Protein AF-A0A9D6YJH1-F1 (afdb_monomer)

Solvent-accessible surface area (backbone atoms only — not comparable to full-atom values): 7114 Å² total; per-residue (Å²): 76,65,38,92,87,78,60,44,81,37,63,75,82,48,61,47,37,90,82,75,65,48,75,60,61,48,61,38,94,88,77,59,49,81,35,61,84,82,48,61,46,38,91,89,76,65,49,61,64,72,75,54,81,72,75,80,43,63,100,57,69,84,42,71,74,70,74,42,57,69,75,56,50,50,49,53,62,71,44,46,76,74,64,61,72,81,90,73,92,77,88,84,84,88,76,88,61,90,71,66,68,68,80,78,113

Radius of gyration: 30.71 Å; Cα contacts (8 Å, |Δi|>4): 82; chains: 1; bounding box: 72×43×68 Å

Foldseek 3Di:
DADPPPRDDDDLQDQADPVPRHGPFDADPVPRDTDGSPDQADPPPRHGPDPPVVVPDDPQVPDPVSVAPPVRVVVCVVCVVVPPDDDDDDDDDDDDDVCPCVVVD

Structure (mmCIF, N/CA/C/O backbone):
data_AF-A0A9D6YJH1-F1
#
_entry.id   AF-A0A9D6YJH1-F1
#
loop_
_atom_site.group_PDB
_atom_site.id
_atom_site.type_symbol
_atom_site.label_atom_id
_atom_site.label_alt_id
_atom_site.label_comp_id
_atom_site.label_asym_id
_atom_site.label_entity_id
_atom_site.label_seq_id
_atom_site.pdbx_PDB_ins_code
_atom_site.Cartn_x
_atom_site.Cartn_y
_atom_site.Cartn_z
_atom_site.occupancy
_atom_site.B_iso_or_equiv
_atom_site.auth_seq_id
_atom_site.auth_comp_id
_atom_site.auth_asym_id
_atom_site.auth_atom_id
_atom_site.pdbx_PDB_model_num
ATOM 1 N N . MET A 1 1 ? 17.165 5.280 -21.887 1.00 83.88 1 MET A N 1
ATOM 2 C CA . MET A 1 1 ? 17.039 4.778 -20.505 1.00 83.88 1 MET A CA 1
ATOM 3 C C . MET A 1 1 ? 18.369 4.196 -20.058 1.00 83.88 1 MET A C 1
ATOM 5 O O . MET A 1 1 ? 19.002 3.485 -20.834 1.00 83.88 1 MET A O 1
ATOM 9 N N . LYS A 1 2 ? 18.787 4.464 -18.817 1.00 89.44 2 LYS A N 1
ATOM 10 C CA . LYS A 1 2 ? 20.045 3.934 -18.273 1.00 89.44 2 LYS A CA 1
ATOM 11 C C . LYS A 1 2 ? 19.874 2.500 -17.787 1.00 89.44 2 LYS A C 1
ATOM 13 O O . LYS A 1 2 ? 18.933 2.201 -17.056 1.00 89.44 2 LYS A O 1
ATOM 18 N N . CYS A 1 3 ? 20.795 1.621 -18.173 1.00 88.62 3 CYS A N 1
ATOM 19 C CA . CYS A 1 3 ? 20.837 0.259 -17.655 1.00 88.62 3 CYS A CA 1
ATOM 20 C C . CYS A 1 3 ? 21.142 0.281 -16.143 1.00 88.62 3 CYS A C 1
ATOM 22 O O . CYS A 1 3 ? 22.168 0.837 -15.756 1.00 88.62 3 CYS A O 1
ATOM 24 N N . PRO A 1 4 ? 20.340 -0.361 -15.277 1.00 86.69 4 PRO A N 1
ATOM 25 C CA . PRO A 1 4 ? 20.608 -0.376 -13.836 1.00 86.69 4 PRO A CA 1
ATOM 26 C C . PRO A 1 4 ? 21.863 -1.184 -13.464 1.00 86.69 4 PRO A C 1
ATOM 28 O O . PRO A 1 4 ? 22.408 -0.994 -12.383 1.00 86.69 4 PRO A O 1
ATOM 31 N N . ARG A 1 5 ? 22.338 -2.072 -14.353 1.00 91.88 5 ARG A N 1
ATOM 32 C CA . ARG A 1 5 ? 23.514 -2.925 -14.117 1.00 91.88 5 ARG A CA 1
ATOM 33 C C . ARG A 1 5 ? 24.834 -2.259 -14.509 1.00 91.88 5 ARG A C 1
ATOM 35 O O . ARG A 1 5 ? 25.784 -2.322 -13.741 1.00 91.88 5 ARG A O 1
ATOM 42 N N . CYS A 1 6 ? 24.913 -1.662 -15.701 1.00 95.19 6 CYS A N 1
ATOM 43 C CA . CYS A 1 6 ? 26.161 -1.092 -16.237 1.00 95.19 6 CYS A CA 1
ATOM 44 C C . CYS A 1 6 ? 26.082 0.403 -16.586 1.00 95.19 6 CYS A C 1
ATOM 46 O O . CYS A 1 6 ? 27.044 0.956 -17.106 1.00 95.19 6 CYS A O 1
ATOM 48 N N . GLN A 1 7 ? 24.942 1.053 -16.337 1.00 94.31 7 GLN A N 1
ATOM 49 C CA . GLN A 1 7 ? 24.686 2.479 -16.590 1.00 94.31 7 GLN A CA 1
ATOM 50 C C . GLN A 1 7 ? 24.755 2.940 -18.056 1.00 94.31 7 GLN A C 1
ATOM 52 O O . GLN A 1 7 ? 24.602 4.129 -18.322 1.00 94.31 7 GLN A O 1
ATOM 57 N N . HIS A 1 8 ? 24.898 2.021 -19.015 1.00 95.06 8 HIS A N 1
ATOM 58 C CA . HIS A 1 8 ? 24.854 2.341 -20.442 1.00 95.06 8 HIS A CA 1
ATOM 59 C C . HIS A 1 8 ? 23.504 2.964 -20.844 1.00 95.06 8 HIS A C 1
ATOM 61 O O . HIS A 1 8 ? 22.442 2.503 -20.404 1.00 95.06 8 HIS A O 1
ATOM 67 N N . GLU A 1 9 ? 23.540 3.992 -21.691 1.00 94.81 9 GLU A N 1
ATOM 68 C CA . GLU A 1 9 ? 22.347 4.657 -22.218 1.00 94.81 9 GLU A CA 1
ATOM 69 C C . GLU A 1 9 ? 21.767 3.833 -23.374 1.00 94.81 9 GLU A C 1
ATOM 71 O O . GLU A 1 9 ? 22.421 3.627 -24.387 1.00 94.81 9 GLU A O 1
ATOM 76 N N . ASN A 1 10 ? 20.540 3.340 -23.218 1.00 90.06 10 ASN A N 1
ATOM 77 C CA . ASN A 1 10 ? 19.859 2.505 -24.209 1.00 90.06 1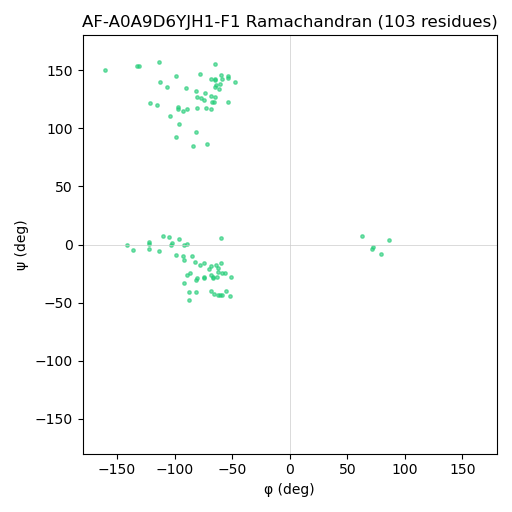0 ASN A CA 1
ATOM 78 C C . ASN A 1 10 ? 18.640 3.224 -24.792 1.00 90.06 10 ASN A C 1
ATOM 80 O O . ASN A 1 10 ? 18.029 4.078 -24.140 1.00 90.06 10 ASN A O 1
ATOM 84 N N . ARG A 1 11 ? 18.202 2.821 -25.989 1.00 89.56 11 ARG A N 1
ATOM 85 C CA . ARG A 1 11 ? 16.922 3.288 -26.545 1.00 89.56 11 ARG A CA 1
ATOM 86 C C . ARG A 1 11 ? 15.765 2.919 -25.598 1.00 89.56 11 ARG A C 1
ATOM 88 O O . ARG A 1 11 ? 15.778 1.819 -25.052 1.00 89.56 11 ARG A O 1
ATOM 95 N N . PRO A 1 12 ? 14.738 3.771 -25.418 1.00 80.19 12 PRO A N 1
ATOM 96 C CA . PRO A 1 12 ? 13.620 3.483 -24.508 1.00 80.19 12 PRO A CA 1
ATOM 97 C C . PRO A 1 12 ? 12.865 2.171 -24.785 1.00 80.19 12 PRO A C 1
ATOM 99 O O . PRO A 1 12 ? 12.263 1.614 -23.877 1.00 80.19 12 PRO A O 1
ATOM 102 N N . ALA A 1 13 ? 12.902 1.671 -26.024 1.00 76.94 13 ALA A N 1
ATOM 103 C CA . ALA A 1 13 ? 12.261 0.418 -26.427 1.00 76.94 13 ALA A CA 1
ATOM 104 C C . ALA A 1 13 ? 13.206 -0.808 -26.416 1.00 76.94 13 ALA A C 1
ATOM 106 O O . ALA A 1 13 ? 12.806 -1.887 -26.855 1.00 76.94 13 ALA A O 1
ATOM 107 N N . ALA A 1 14 ? 14.461 -0.663 -25.970 1.00 84.75 14 ALA A N 1
ATOM 108 C CA . ALA A 1 14 ? 15.428 -1.759 -25.948 1.00 84.75 14 ALA A CA 1
ATOM 109 C C . ALA A 1 14 ? 15.031 -2.832 -24.916 1.00 84.75 14 ALA A C 1
ATOM 111 O O . ALA A 1 14 ? 14.802 -2.525 -23.748 1.00 84.75 14 ALA A O 1
ATOM 112 N N . LYS A 1 15 ? 14.974 -4.103 -25.339 1.00 83.56 15 LY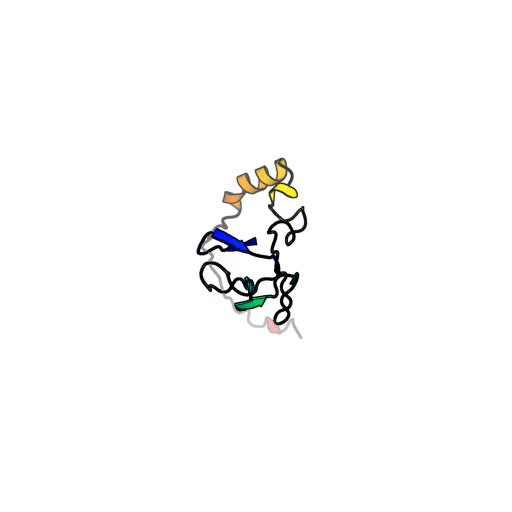S A N 1
ATOM 113 C CA . LYS A 1 15 ? 14.668 -5.248 -24.454 1.00 83.56 15 LYS A CA 1
ATOM 114 C C . LYS A 1 15 ? 15.878 -5.718 -23.644 1.00 83.56 15 LYS A C 1
ATOM 116 O O . LYS A 1 15 ? 15.720 -6.221 -22.536 1.00 83.56 15 LYS A O 1
ATOM 121 N N . PHE A 1 16 ? 17.076 -5.528 -24.190 1.00 89.25 16 PHE A N 1
ATOM 122 C CA . PHE A 1 16 ? 18.354 -5.890 -23.585 1.00 89.25 16 PHE A CA 1
ATOM 123 C C . PHE A 1 16 ? 19.312 -4.707 -23.667 1.00 89.25 16 PHE A C 1
ATOM 125 O O . PHE A 1 16 ? 19.193 -3.865 -24.555 1.00 89.25 16 PHE A O 1
ATOM 132 N N . CYS A 1 17 ? 20.263 -4.648 -22.743 1.00 92.00 17 CYS A N 1
ATOM 133 C CA . CYS A 1 17 ? 21.284 -3.616 -22.726 1.00 92.00 17 CYS A CA 1
ATOM 134 C C . CYS A 1 17 ? 22.334 -3.853 -23.819 1.00 92.00 17 CYS A C 1
ATOM 136 O O . CYS A 1 17 ? 23.025 -4.869 -23.782 1.00 92.00 17 CYS A O 1
ATOM 138 N N . GLU A 1 18 ? 22.555 -2.871 -24.693 1.00 94.69 18 GLU A N 1
ATOM 139 C CA . GLU A 1 18 ? 23.556 -2.930 -25.773 1.00 94.69 18 GLU A CA 1
ATOM 140 C C . GLU A 1 18 ? 25.000 -3.035 -25.237 1.00 94.69 18 GLU A C 1
ATOM 142 O O . GLU A 1 18 ? 25.851 -3.650 -25.868 1.00 94.69 18 GLU A O 1
ATOM 147 N N . GLY A 1 19 ? 25.271 -2.513 -24.033 1.00 96.25 19 GLY A N 1
ATOM 148 C CA . GLY A 1 19 ? 26.596 -2.592 -23.402 1.00 96.25 19 GLY A CA 1
ATOM 149 C C . GLY A 1 19 ? 26.904 -3.850 -22.570 1.00 96.25 19 GLY A C 1
ATOM 150 O O . GLY A 1 19 ? 28.073 -4.151 -22.363 1.00 96.25 19 GLY A O 1
ATOM 151 N N . CYS A 1 20 ? 25.908 -4.572 -22.034 1.00 95.88 20 CYS A N 1
ATOM 152 C CA . CYS A 1 20 ? 26.168 -5.709 -21.123 1.00 95.88 20 CYS A CA 1
ATOM 153 C C . CYS A 1 20 ? 25.241 -6.924 -21.292 1.00 95.88 20 CYS A C 1
ATOM 155 O O . CYS A 1 20 ? 25.358 -7.885 -20.534 1.00 95.88 20 CYS A O 1
ATOM 157 N N . GLY A 1 21 ? 24.282 -6.877 -22.221 1.00 91.56 21 GLY A N 1
ATOM 158 C CA . GLY A 1 21 ? 23.344 -7.968 -22.500 1.00 91.56 21 GLY A CA 1
ATOM 159 C C . GLY A 1 21 ? 22.266 -8.215 -21.437 1.00 91.56 21 GLY A C 1
ATOM 160 O O . GLY A 1 21 ? 21.417 -9.077 -21.636 1.00 91.56 21 GLY A O 1
ATOM 161 N N . ALA A 1 22 ? 22.253 -7.482 -20.316 1.00 89.75 22 ALA A N 1
ATOM 162 C CA . ALA A 1 22 ? 21.233 -7.662 -19.280 1.00 89.75 22 ALA A CA 1
ATOM 163 C C . ALA A 1 22 ? 19.827 -7.282 -19.791 1.00 89.75 22 ALA A C 1
ATOM 165 O O . ALA A 1 22 ? 19.708 -6.285 -20.512 1.00 89.75 22 ALA A O 1
ATOM 166 N N . PRO A 1 23 ? 18.765 -8.016 -19.407 1.00 86.25 23 PRO A N 1
ATOM 167 C CA . PRO A 1 23 ? 17.397 -7.645 -19.750 1.00 86.25 23 PRO A CA 1
ATOM 168 C C . PRO A 1 23 ? 17.032 -6.306 -19.099 1.00 86.25 23 PRO A C 1
ATOM 170 O O . PRO A 1 23 ? 17.358 -6.046 -17.941 1.00 86.25 23 PRO A O 1
ATOM 173 N N . LEU A 1 24 ? 16.366 -5.446 -19.868 1.00 82.19 24 LEU A N 1
ATOM 174 C CA . LEU A 1 24 ? 15.868 -4.138 -19.428 1.00 82.19 24 LEU A CA 1
ATOM 175 C C . LEU A 1 24 ? 14.355 -4.152 -19.158 1.00 82.19 24 LEU A C 1
ATOM 177 O O . LEU A 1 24 ? 13.793 -3.126 -18.771 1.00 82.19 24 LEU A O 1
ATOM 181 N N . ALA A 1 25 ? 13.696 -5.300 -19.359 1.00 77.12 25 ALA A N 1
ATOM 182 C CA . ALA A 1 25 ? 12.291 -5.491 -19.027 1.00 77.12 25 ALA A CA 1
ATOM 183 C C . ALA A 1 25 ? 12.065 -5.293 -17.519 1.00 77.12 25 ALA A C 1
ATOM 185 O O . ALA A 1 25 ? 12.817 -5.796 -16.683 1.00 77.12 25 ALA A O 1
ATOM 186 N N . ARG A 1 26 ? 11.020 -4.539 -17.165 1.00 80.75 26 ARG A N 1
ATOM 187 C CA . ARG A 1 26 ? 10.588 -4.383 -15.770 1.00 80.75 26 ARG A CA 1
ATOM 188 C C . ARG A 1 26 ? 9.807 -5.635 -15.371 1.00 80.75 26 ARG A C 1
ATOM 190 O O . ARG A 1 26 ? 9.079 -6.176 -16.192 1.00 80.75 26 ARG A O 1
ATOM 197 N N . ALA A 1 27 ? 9.896 -6.057 -14.116 1.00 85.75 27 ALA A N 1
ATOM 198 C CA . ALA A 1 27 ? 9.013 -7.087 -13.572 1.00 85.75 27 ALA A CA 1
ATOM 199 C C . ALA A 1 27 ? 7.867 -6.440 -12.784 1.00 85.75 27 ALA A C 1
ATOM 201 O O . ALA A 1 27 ? 8.045 -5.411 -12.126 1.00 85.75 27 ALA A O 1
ATOM 202 N N . CYS A 1 28 ? 6.680 -7.040 -12.835 1.00 88.00 28 CYS A N 1
ATOM 203 C CA . CYS A 1 28 ? 5.548 -6.619 -12.025 1.00 88.00 28 CYS A CA 1
ATOM 204 C C . CYS A 1 28 ? 5.825 -6.891 -10.541 1.00 88.00 28 CYS A C 1
ATOM 206 O O . CYS A 1 28 ? 5.991 -8.040 -10.144 1.00 88.00 28 CYS A O 1
ATOM 208 N N . ALA A 1 29 ? 5.763 -5.861 -9.692 1.00 86.50 29 ALA A N 1
ATOM 209 C CA . ALA A 1 29 ? 5.949 -6.013 -8.244 1.00 86.50 29 ALA A CA 1
ATOM 210 C C . ALA A 1 29 ? 4.870 -6.879 -7.560 1.00 86.50 29 ALA A C 1
ATOM 212 O O . ALA A 1 29 ? 5.058 -7.324 -6.434 1.00 86.50 29 ALA A O 1
ATOM 213 N N . GLY A 1 30 ? 3.719 -7.091 -8.209 1.00 88.50 30 GLY A N 1
ATOM 214 C CA . GLY A 1 30 ? 2.629 -7.893 -7.654 1.00 88.50 30 GLY A CA 1
ATOM 215 C C . GLY A 1 30 ? 2.660 -9.375 -8.017 1.00 88.50 30 GLY A C 1
ATOM 216 O O . GLY A 1 30 ? 2.211 -10.182 -7.213 1.00 88.50 30 GLY A O 1
ATOM 217 N N . CYS A 1 31 ? 3.134 -9.731 -9.214 1.00 92.38 31 CYS A N 1
ATOM 218 C CA . CYS A 1 31 ? 3.073 -11.113 -9.714 1.00 92.38 31 CYS A CA 1
ATOM 219 C C . CYS A 1 31 ? 4.362 -11.610 -10.389 1.00 92.38 31 CYS A C 1
ATOM 221 O O . CYS A 1 31 ? 4.429 -12.769 -10.778 1.00 92.38 31 CYS A O 1
ATOM 223 N N . GLY A 1 32 ? 5.377 -10.759 -10.556 1.00 87.94 32 GLY A N 1
ATOM 224 C CA . GLY A 1 32 ? 6.653 -11.116 -11.183 1.00 87.94 32 GLY A CA 1
ATOM 225 C C . GLY A 1 32 ? 6.652 -11.156 -12.714 1.00 87.94 32 GLY A C 1
ATOM 226 O O . GLY A 1 32 ? 7.729 -11.245 -13.295 1.00 87.94 32 GLY A O 1
ATOM 227 N N . ALA A 1 33 ? 5.495 -11.042 -13.376 1.00 90.00 33 ALA A N 1
ATOM 228 C CA . ALA A 1 33 ? 5.408 -11.063 -14.838 1.00 90.00 33 ALA A CA 1
ATOM 229 C C . ALA A 1 33 ? 6.213 -9.930 -15.498 1.00 90.00 33 ALA A C 1
ATOM 231 O O . ALA A 1 33 ? 6.283 -8.816 -14.965 1.00 90.00 33 ALA A O 1
ATOM 232 N N . GLU A 1 34 ? 6.785 -10.200 -16.673 1.00 87.19 34 GLU A N 1
ATOM 233 C CA . GLU A 1 34 ? 7.486 -9.188 -17.464 1.00 87.19 34 GLU A CA 1
ATOM 234 C C . GLU A 1 34 ? 6.523 -8.096 -17.944 1.00 87.19 34 GLU A C 1
ATOM 236 O O . GLU A 1 34 ? 5.421 -8.351 -18.428 1.00 87.19 34 GLU A O 1
ATOM 241 N N . LEU A 1 35 ? 6.957 -6.848 -17.817 1.00 85.69 35 LEU A N 1
ATOM 242 C CA . LEU A 1 35 ? 6.238 -5.665 -18.253 1.00 85.69 35 LEU A CA 1
ATOM 243 C C . LEU A 1 35 ? 6.909 -5.108 -19.505 1.00 85.69 35 LEU A C 1
ATOM 245 O O . LEU A 1 35 ? 8.132 -4.953 -19.564 1.00 85.69 35 LEU A O 1
ATOM 249 N N . SER A 1 36 ? 6.097 -4.736 -20.494 1.00 77.69 36 SER A N 1
ATOM 250 C CA . SER A 1 36 ? 6.601 -3.989 -21.645 1.00 77.69 36 SER A CA 1
ATOM 251 C C . SER A 1 36 ? 7.108 -2.607 -21.215 1.00 77.69 36 SER A C 1
ATOM 253 O O . SER A 1 36 ? 6.649 -2.036 -20.224 1.00 77.69 36 SER A O 1
ATOM 255 N N . ALA A 1 37 ? 8.029 -2.030 -21.991 1.00 73.25 37 ALA A N 1
ATOM 256 C CA . ALA A 1 37 ? 8.606 -0.717 -21.691 1.00 73.25 37 ALA A CA 1
ATOM 257 C C . ALA A 1 37 ? 7.557 0.413 -21.598 1.00 73.25 37 ALA A C 1
ATOM 259 O O . ALA A 1 37 ? 7.789 1.409 -20.918 1.00 73.25 37 ALA A O 1
ATOM 260 N N . ALA A 1 38 ? 6.400 0.249 -22.251 1.00 74.62 38 ALA A N 1
ATOM 261 C CA . ALA A 1 38 ? 5.303 1.217 -22.262 1.00 74.62 38 ALA A CA 1
ATOM 262 C C . ALA A 1 38 ? 4.130 0.848 -21.326 1.00 74.62 38 ALA A C 1
ATOM 264 O O . ALA A 1 38 ? 3.126 1.561 -21.294 1.00 74.62 38 ALA A O 1
ATOM 265 N N . ALA A 1 39 ? 4.209 -0.267 -20.589 1.00 83.50 39 ALA A N 1
ATOM 266 C CA . ALA A 1 39 ? 3.101 -0.753 -19.772 1.00 83.50 39 ALA A CA 1
ATOM 267 C C . ALA A 1 39 ? 2.771 0.211 -18.619 1.00 83.50 39 ALA A C 1
ATOM 269 O O . ALA A 1 39 ? 3.607 0.474 -17.756 1.00 83.50 39 ALA A O 1
ATOM 270 N N . ARG A 1 40 ? 1.519 0.687 -18.567 1.00 86.38 40 ARG A N 1
ATOM 271 C CA . ARG A 1 40 ? 0.967 1.408 -17.401 1.00 86.38 40 ARG A CA 1
ATOM 272 C C . ARG A 1 40 ? 0.314 0.462 -16.388 1.00 86.38 40 ARG A C 1
ATOM 274 O O . ARG A 1 40 ? 0.294 0.774 -15.201 1.00 86.38 40 ARG A O 1
ATOM 281 N N . PHE A 1 41 ? -0.155 -0.700 -16.848 1.00 90.06 41 PHE A N 1
ATOM 282 C CA . PHE A 1 41 ? -0.747 -1.781 -16.053 1.00 90.06 41 PHE A CA 1
ATOM 283 C C . PHE A 1 41 ? -0.135 -3.128 -16.454 1.00 90.06 41 PHE A C 1
ATOM 285 O O . PHE A 1 41 ? 0.321 -3.291 -17.586 1.00 90.06 41 PHE A O 1
ATOM 292 N N . CYS A 1 42 ? -0.124 -4.087 -15.532 1.00 91.81 42 CYS A N 1
ATOM 293 C CA . CYS A 1 42 ? 0.284 -5.461 -15.803 1.00 91.81 42 CYS A CA 1
ATOM 294 C C . CYS A 1 42 ? -0.798 -6.195 -16.609 1.00 91.81 42 CYS A C 1
ATOM 296 O O . CYS A 1 42 ? -1.959 -6.190 -16.205 1.00 91.81 42 CYS A O 1
ATOM 298 N N . SER A 1 43 ? -0.413 -6.853 -17.707 1.00 90.88 43 SER A N 1
ATOM 299 C CA . SER A 1 43 ? -1.324 -7.674 -18.520 1.00 90.88 43 SER A CA 1
ATOM 300 C C . SER A 1 43 ? -1.828 -8.915 -17.786 1.00 90.88 43 SER A C 1
ATOM 302 O O . SER A 1 43 ? -2.942 -9.348 -18.046 1.00 90.88 43 SER A O 1
ATOM 304 N N . GLU A 1 44 ? -1.037 -9.450 -16.852 1.00 93.81 44 GLU A N 1
ATOM 305 C CA . GLU A 1 44 ? -1.360 -10.697 -16.149 1.00 93.81 44 GLU A CA 1
ATOM 306 C C . GLU A 1 44 ? -2.225 -10.472 -14.906 1.00 93.81 44 GLU A C 1
ATOM 308 O O . GLU A 1 44 ? -3.142 -11.239 -14.635 1.00 93.81 44 GLU A O 1
ATOM 313 N N . CYS A 1 45 ? -1.946 -9.423 -14.122 1.00 93.50 45 CYS A N 1
ATOM 314 C CA . CYS A 1 45 ? -2.619 -9.206 -12.834 1.00 93.50 45 CYS A CA 1
ATOM 315 C C . CYS A 1 45 ? -3.351 -7.863 -12.704 1.00 93.50 45 CYS A C 1
ATOM 317 O O . CYS A 1 45 ? -3.894 -7.565 -11.641 1.00 93.50 45 CYS A O 1
ATOM 319 N N . GLY A 1 46 ? -3.328 -7.015 -13.737 1.00 89.44 46 GLY A N 1
ATOM 320 C CA . GLY A 1 46 ? -4.046 -5.735 -13.771 1.00 89.44 46 GLY A CA 1
ATOM 321 C C . GLY A 1 46 ? -3.487 -4.628 -12.868 1.00 89.44 46 GLY A C 1
ATOM 322 O O . GLY A 1 46 ? -3.980 -3.503 -12.907 1.00 89.44 46 GLY A O 1
ATOM 323 N N . ARG A 1 47 ? -2.449 -4.892 -12.059 1.00 89.62 47 ARG A N 1
ATOM 324 C CA . ARG A 1 47 ? -1.869 -3.877 -11.162 1.00 89.62 47 ARG A CA 1
ATOM 325 C C . ARG A 1 47 ? -1.147 -2.766 -11.937 1.00 89.62 47 ARG A C 1
ATOM 327 O O . ARG A 1 47 ? -0.468 -3.069 -12.922 1.00 89.62 47 ARG A O 1
ATOM 334 N N . PRO A 1 48 ? -1.229 -1.501 -11.486 1.00 89.19 48 PRO A N 1
ATOM 335 C CA . PRO A 1 48 ? -0.488 -0.401 -12.095 1.00 89.19 48 PRO A CA 1
ATOM 336 C C . PRO A 1 48 ? 1.027 -0.583 -11.917 1.00 89.19 48 PRO A C 1
ATOM 338 O O . PRO A 1 48 ? 1.497 -1.049 -10.880 1.00 89.19 48 PRO A O 1
ATOM 341 N N . VAL A 1 49 ? 1.791 -0.219 -12.947 1.00 84.69 49 VAL A N 1
ATOM 342 C CA . VAL A 1 49 ? 3.260 -0.352 -13.011 1.00 84.69 49 VAL A CA 1
ATOM 343 C C . VAL A 1 49 ? 3.971 0.799 -12.288 1.00 84.69 49 VAL A C 1
ATOM 345 O O . VAL A 1 49 ? 5.052 0.622 -11.726 1.00 84.69 49 VAL A O 1
ATOM 348 N N . GLU A 1 50 ? 3.339 1.971 -12.274 1.00 73.06 50 GLU A N 1
ATOM 349 C CA . GLU A 1 50 ? 3.734 3.138 -11.488 1.00 73.06 50 GLU A CA 1
ATOM 350 C C . GLU A 1 50 ? 2.874 3.165 -10.223 1.00 73.06 50 GLU A C 1
ATOM 352 O O . GLU A 1 50 ? 1.763 3.697 -10.217 1.00 73.06 50 GLU A O 1
ATOM 357 N N . VAL A 1 51 ? 3.370 2.569 -9.141 1.00 56.00 51 VAL A N 1
ATOM 358 C CA . VAL A 1 51 ? 2.784 2.801 -7.821 1.00 56.00 51 VAL 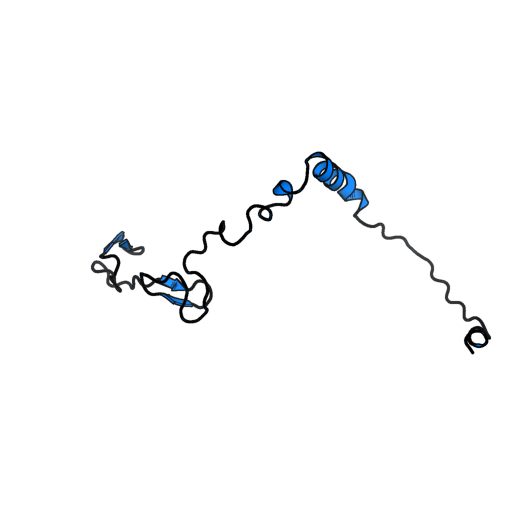A CA 1
ATOM 359 C C . VAL A 1 51 ? 3.423 4.081 -7.297 1.00 56.00 51 VAL A C 1
ATOM 361 O O . VAL A 1 51 ? 4.434 4.035 -6.605 1.00 56.00 51 VAL A O 1
ATOM 364 N N . SER A 1 52 ? 2.885 5.246 -7.668 1.00 53.00 52 SER A N 1
ATOM 365 C CA . SER A 1 52 ? 3.153 6.428 -6.850 1.00 53.00 52 SER A CA 1
ATOM 366 C C . SER A 1 52 ? 2.426 6.186 -5.526 1.00 53.00 52 SER A C 1
ATOM 368 O O . SER A 1 52 ? 1.197 6.067 -5.545 1.00 53.00 52 SER A O 1
ATOM 370 N N . PRO A 1 53 ? 3.120 6.072 -4.379 1.00 52.19 53 PRO A N 1
ATOM 371 C CA . PRO A 1 53 ? 2.466 5.825 -3.092 1.00 52.19 53 PRO A CA 1
ATOM 372 C C . PRO A 1 53 ? 1.458 6.930 -2.724 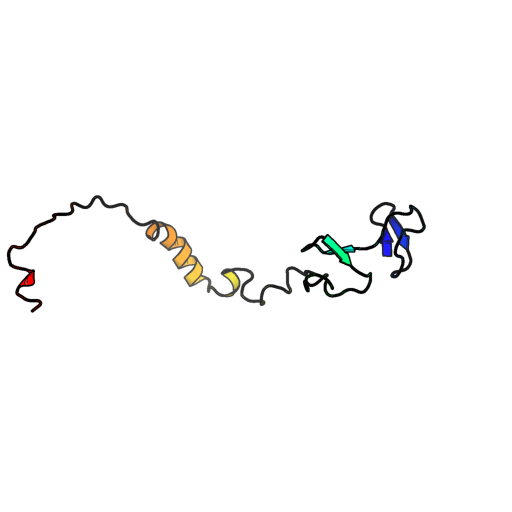1.00 52.19 53 PRO A C 1
ATOM 374 O O . PRO A 1 53 ? 0.581 6.712 -1.896 1.00 52.19 53 PRO A O 1
ATOM 377 N N . ALA A 1 54 ? 1.523 8.084 -3.395 1.00 52.28 54 ALA A N 1
ATOM 378 C CA . ALA A 1 54 ? 0.562 9.175 -3.274 1.00 52.28 54 ALA A CA 1
ATOM 379 C C . ALA A 1 54 ? -0.759 8.959 -4.045 1.00 52.28 54 ALA A C 1
ATOM 381 O O . ALA A 1 54 ? -1.733 9.646 -3.764 1.00 52.28 54 ALA A O 1
ATOM 382 N N . 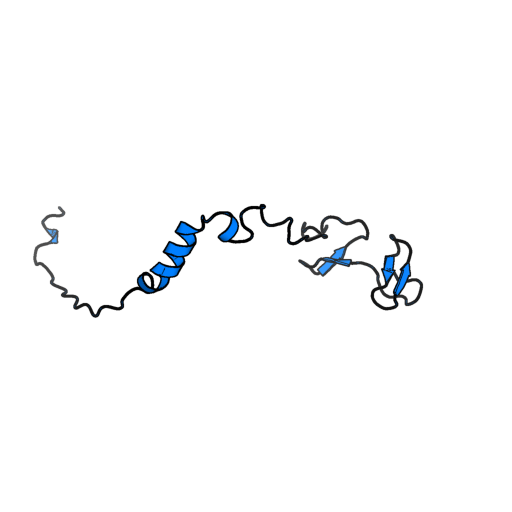ALA A 1 55 ? -0.819 8.041 -5.016 1.00 53.41 55 ALA A N 1
ATOM 383 C CA . ALA A 1 55 ? -1.991 7.869 -5.884 1.00 53.41 55 ALA A CA 1
ATOM 384 C C . ALA A 1 55 ? -3.010 6.839 -5.363 1.00 53.41 55 ALA A C 1
ATOM 386 O O . ALA A 1 55 ? -4.127 6.773 -5.869 1.00 53.41 55 ALA A O 1
ATOM 387 N N . MET A 1 56 ? -2.634 6.028 -4.369 1.00 54.94 56 MET A N 1
ATOM 388 C CA . MET A 1 56 ? -3.478 4.951 -3.834 1.00 54.94 56 MET A CA 1
ATOM 389 C C . MET A 1 56 ? -4.223 5.337 -2.550 1.00 54.94 56 MET A C 1
ATOM 391 O O . MET A 1 56 ? -5.100 4.599 -2.108 1.00 54.94 56 MET A O 1
ATOM 395 N N . VAL A 1 57 ? -3.905 6.495 -1.966 1.00 53.25 57 VAL A N 1
ATOM 396 C CA . VAL A 1 57 ? -4.572 7.019 -0.773 1.00 53.25 57 VAL A CA 1
ATOM 397 C C . VAL A 1 57 ? -5.286 8.309 -1.178 1.00 53.25 57 VAL A C 1
ATOM 399 O O . VAL A 1 57 ? -4.616 9.233 -1.642 1.00 53.25 57 VAL A O 1
ATOM 402 N N . PRO A 1 58 ? -6.622 8.413 -1.038 1.00 56.66 58 PRO A N 1
ATOM 403 C CA . PRO A 1 58 ? -7.304 9.687 -1.227 1.00 56.66 58 PRO A CA 1
ATOM 404 C C . PRO A 1 58 ? -6.641 10.736 -0.320 1.00 56.66 58 PRO A C 1
ATOM 406 O O . PRO A 1 58 ? -6.270 10.383 0.804 1.00 56.66 58 PRO A O 1
ATOM 409 N N . PRO A 1 59 ? -6.508 12.006 -0.745 1.00 56.47 59 PRO A N 1
ATOM 410 C CA . PRO A 1 59 ? -5.704 13.032 -0.060 1.00 56.47 59 PRO A CA 1
ATOM 411 C C . PRO A 1 59 ? -6.109 13.367 1.395 1.00 56.47 59 PRO A C 1
ATOM 413 O O . PRO A 1 59 ? -5.522 14.262 1.992 1.00 56.47 59 PRO A O 1
ATOM 416 N N . GLY A 1 60 ? -7.065 12.647 1.992 1.00 56.50 60 GLY A N 1
ATOM 417 C CA . GLY A 1 60 ? -7.476 12.763 3.393 1.00 56.50 60 GLY A CA 1
ATOM 418 C C . GLY A 1 60 ? -7.184 11.553 4.293 1.00 56.50 60 GLY A C 1
ATOM 419 O O . GLY A 1 60 ? -7.422 11.660 5.489 1.00 56.50 60 GLY A O 1
ATOM 420 N N . PHE A 1 61 ? -6.679 10.419 3.785 1.00 54.94 61 PHE A N 1
ATOM 421 C CA . PHE A 1 61 ? -6.464 9.202 4.603 1.00 54.94 61 PHE A CA 1
ATOM 422 C C . PHE A 1 61 ? -4.991 8.856 4.852 1.00 54.94 61 PHE A C 1
ATOM 424 O O . PHE A 1 61 ? -4.684 7.805 5.408 1.00 54.94 61 PHE A O 1
ATOM 431 N N . THR A 1 62 ? -4.063 9.726 4.456 1.00 67.00 62 THR A N 1
ATOM 432 C CA . THR A 1 62 ? -2.621 9.510 4.657 1.00 67.00 62 THR A CA 1
ATOM 433 C C . THR A 1 62 ? -2.216 9.567 6.126 1.00 67.00 62 THR A C 1
ATOM 435 O O . THR A 1 62 ? -1.230 8.940 6.507 1.00 67.00 62 THR A O 1
ATOM 438 N N . SER A 1 63 ? -2.972 10.284 6.964 1.00 70.00 63 SER A N 1
ATOM 439 C CA . SER A 1 63 ? -2.809 10.254 8.417 1.00 70.00 63 SER A CA 1
ATOM 440 C C . SER A 1 63 ? -4.063 10.764 9.144 1.00 70.00 63 SER A C 1
ATOM 442 O O . SER A 1 63 ? -4.737 11.656 8.621 1.00 70.00 63 SER A O 1
ATOM 444 N N . PRO A 1 64 ? -4.358 10.271 10.362 1.00 66.50 64 PRO A N 1
ATOM 445 C CA . PRO A 1 64 ? -5.412 10.816 11.223 1.00 66.50 64 PRO A CA 1
ATOM 446 C C . PRO A 1 64 ? -5.344 12.333 11.435 1.00 66.50 64 PRO A C 1
ATOM 448 O O . PRO A 1 64 ? -6.370 12.990 11.608 1.00 66.50 64 PRO A O 1
ATOM 451 N N . GLN A 1 65 ? -4.141 12.899 11.358 1.00 73.75 65 GLN A N 1
ATOM 452 C CA . GLN A 1 65 ? -3.859 14.326 11.479 1.00 73.75 65 GLN A CA 1
ATOM 453 C C . GLN A 1 65 ? -4.519 15.160 10.369 1.00 73.75 65 GLN A C 1
ATOM 455 O O . GLN A 1 65 ? -4.760 16.344 10.574 1.00 73.75 65 GLN A O 1
ATOM 460 N N . ALA A 1 66 ? -4.838 14.561 9.215 1.00 75.12 66 ALA A N 1
ATOM 461 C CA . ALA A 1 66 ? -5.472 15.259 8.097 1.00 75.12 66 ALA A CA 1
ATOM 462 C C . ALA A 1 66 ? -6.962 15.567 8.336 1.00 75.12 66 ALA A C 1
ATOM 464 O O . ALA A 1 66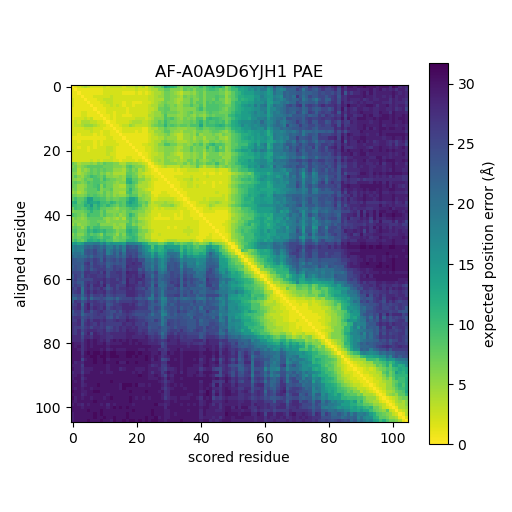 ? -7.473 16.541 7.790 1.00 75.12 66 ALA A O 1
ATOM 465 N N . TYR A 1 67 ? -7.660 14.762 9.147 1.00 76.94 67 TYR A N 1
ATOM 466 C CA . TYR A 1 67 ? -9.104 14.901 9.391 1.00 76.94 67 TYR A CA 1
ATOM 467 C C . TYR A 1 67 ? -9.471 15.106 10.866 1.00 76.94 67 TYR A C 1
ATOM 469 O O . TYR A 1 67 ? -10.645 15.299 11.180 1.00 76.94 67 TYR A O 1
ATOM 477 N N . THR A 1 68 ? -8.495 15.068 11.778 1.00 83.06 68 THR A N 1
ATOM 478 C CA . THR A 1 68 ? -8.724 15.251 13.217 1.00 83.06 68 THR A CA 1
ATOM 479 C C . THR A 1 68 ? -8.273 16.651 13.650 1.00 83.06 68 THR A C 1
ATOM 481 O O . THR A 1 68 ? -7.070 16.915 13.681 1.00 83.06 68 THR A O 1
ATOM 484 N N . PRO A 1 69 ? -9.198 17.559 14.019 1.00 88.31 69 PRO A N 1
ATOM 485 C CA . PRO A 1 69 ? -8.864 18.857 14.604 1.00 88.31 69 PRO A CA 1
ATOM 486 C C . PRO A 1 69 ? -7.943 18.737 15.825 1.00 88.31 69 PRO A C 1
ATOM 488 O O . PRO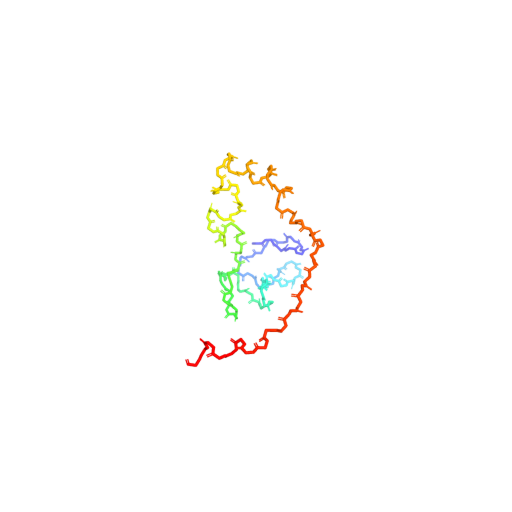 A 1 69 ? -8.104 17.822 16.635 1.00 88.31 69 PRO A O 1
ATOM 491 N N . ALA A 1 70 ? -7.038 19.707 16.008 1.00 83.88 70 ALA A N 1
ATOM 492 C CA . ALA A 1 70 ? -6.007 19.677 17.054 1.00 83.88 70 ALA A CA 1
ATOM 493 C C . ALA A 1 70 ? -6.569 19.404 18.463 1.00 83.88 70 ALA A C 1
ATOM 495 O O . ALA A 1 70 ? -6.067 18.536 19.169 1.00 83.88 70 ALA A O 1
ATOM 496 N N . HIS A 1 71 ? -7.674 20.060 18.828 1.00 85.25 71 HIS A N 1
ATOM 497 C CA . HIS A 1 71 ? -8.312 19.886 20.136 1.00 85.25 71 HIS A CA 1
ATOM 498 C C . HIS A 1 71 ? -8.913 18.483 20.353 1.00 85.25 71 HIS A C 1
ATOM 500 O O . HIS A 1 71 ? -9.019 18.025 21.489 1.00 85.25 71 HIS A O 1
ATOM 506 N N . LEU A 1 72 ? -9.323 17.784 19.287 1.00 85.94 72 LEU A N 1
ATOM 507 C CA . LEU A 1 72 ? -9.820 16.407 19.381 1.00 85.94 72 LEU A CA 1
ATOM 508 C C . LEU A 1 72 ? -8.665 15.411 19.447 1.00 85.94 72 LEU A C 1
ATOM 510 O O . LEU A 1 72 ? -8.719 14.486 20.252 1.00 85.94 72 LEU A O 1
ATOM 514 N N . ALA A 1 73 ? -7.607 15.627 18.663 1.00 84.56 73 ALA A N 1
ATOM 515 C CA . ALA A 1 73 ? -6.392 14.821 18.746 1.00 84.56 73 ALA A CA 1
ATOM 516 C C . ALA A 1 73 ? -5.774 14.899 20.152 1.00 84.56 73 ALA A C 1
ATOM 518 O O . ALA A 1 73 ? -5.438 13.874 20.740 1.00 84.56 73 ALA A O 1
ATOM 519 N N . GLU A 1 74 ? -5.711 16.100 20.729 1.00 84.44 74 GLU A N 1
ATOM 520 C CA . GLU A 1 74 ? -5.225 16.332 22.089 1.00 84.44 74 GLU A CA 1
ATOM 521 C C . GLU A 1 74 ? -6.100 15.631 23.136 1.00 84.44 74 GLU A C 1
ATOM 523 O O . GLU A 1 74 ? -5.573 14.943 24.010 1.00 84.44 74 GLU A O 1
ATOM 528 N N . LYS A 1 75 ? -7.433 15.703 23.008 1.00 83.56 75 LYS A N 1
ATOM 529 C CA . LYS A 1 75 ? -8.356 14.951 23.876 1.00 83.56 75 LYS A CA 1
ATOM 530 C C . LYS A 1 75 ? -8.159 13.441 23.776 1.00 83.56 75 LYS A C 1
ATOM 532 O O . LYS A 1 75 ? -8.149 12.778 24.806 1.00 83.56 75 LYS A O 1
ATOM 537 N N . ILE A 1 76 ? -7.991 12.880 22.579 1.00 81.94 76 ILE A N 1
ATOM 538 C CA . ILE A 1 76 ? -7.780 11.434 22.377 1.00 81.94 76 ILE A CA 1
ATOM 539 C C . ILE A 1 76 ? -6.446 10.986 22.990 1.00 81.94 76 ILE A C 1
ATOM 541 O O . ILE A 1 76 ? -6.380 9.957 23.657 1.00 81.94 76 ILE A O 1
ATOM 545 N N . LEU A 1 77 ? -5.383 11.772 22.806 1.00 81.56 77 LEU A N 1
ATOM 546 C CA . LEU A 1 77 ? -4.060 11.461 23.349 1.00 81.56 77 LEU A CA 1
ATOM 547 C C . LEU A 1 77 ? -4.022 11.565 24.879 1.00 81.56 77 LEU A C 1
ATOM 549 O O . LEU A 1 77 ? -3.425 10.710 25.528 1.00 81.56 77 LEU A O 1
ATOM 553 N N . THR A 1 78 ? -4.691 12.566 25.457 1.00 81.25 78 THR A N 1
ATOM 554 C CA . THR A 1 78 ? -4.784 12.755 26.917 1.00 81.25 78 THR A CA 1
ATOM 555 C C . THR A 1 78 ? -5.723 11.757 27.594 1.00 81.25 78 THR A C 1
ATOM 557 O O . THR A 1 78 ? -5.484 11.381 28.737 1.00 81.25 78 THR A O 1
ATOM 560 N N . SER A 1 79 ? -6.751 11.271 26.892 1.00 74.75 79 SER A N 1
ATOM 561 C CA . SER A 1 79 ? -7.674 10.237 27.388 1.00 74.75 79 SER A CA 1
ATOM 562 C C . SER A 1 79 ? -7.221 8.801 27.095 1.00 74.75 79 SER A C 1
ATOM 564 O O . SER A 1 79 ? -7.890 7.853 27.502 1.00 74.75 79 SER A O 1
ATOM 566 N N . ARG A 1 80 ? -6.063 8.611 26.446 1.00 67.94 80 ARG A N 1
ATOM 567 C CA . ARG A 1 80 ? -5.526 7.288 26.088 1.00 67.94 80 ARG A CA 1
ATOM 568 C C . ARG A 1 80 ? -5.378 6.354 27.294 1.00 67.94 80 ARG A C 1
ATOM 570 O O . ARG A 1 80 ? -5.709 5.180 27.183 1.00 67.94 80 ARG A O 1
ATOM 577 N N . SER A 1 81 ? -4.935 6.870 28.439 1.00 62.69 81 SER A N 1
ATOM 578 C CA . SER A 1 81 ? -4.799 6.100 29.685 1.00 62.69 81 SER A CA 1
ATOM 579 C C . SER A 1 81 ? -6.141 5.714 30.317 1.00 62.69 81 SER A C 1
ATOM 581 O O . SER A 1 81 ? -6.197 4.751 31.070 1.00 62.69 81 SER A O 1
ATOM 583 N N . ALA A 1 82 ? -7.231 6.420 29.995 1.00 62.03 82 ALA A N 1
ATOM 584 C CA . ALA A 1 82 ? -8.582 6.075 30.444 1.00 62.03 82 ALA A CA 1
ATOM 585 C C . ALA A 1 82 ? -9.243 4.984 29.576 1.00 62.03 82 ALA A C 1
ATOM 587 O O . ALA A 1 82 ? -10.250 4.405 29.977 1.00 62.03 82 ALA A O 1
ATOM 588 N N . LEU A 1 83 ? -8.689 4.709 28.387 1.00 58.53 83 LEU A N 1
ATOM 589 C CA . LEU A 1 83 ? -9.151 3.669 27.458 1.00 58.53 83 LEU A CA 1
ATOM 590 C C . LEU A 1 83 ? -8.427 2.328 27.643 1.00 58.53 83 LEU A C 1
ATOM 592 O O . LEU A 1 83 ? -8.851 1.320 27.075 1.00 58.53 83 LEU A O 1
ATOM 596 N N . GLU A 1 84 ? -7.359 2.289 28.441 1.00 62.38 84 GLU A N 1
ATOM 597 C CA . GLU A 1 84 ? -6.785 1.039 28.935 1.00 62.38 84 GLU A CA 1
ATOM 598 C C . GLU A 1 84 ? -7.746 0.472 29.984 1.00 62.38 84 GLU A C 1
ATOM 600 O O . GLU A 1 84 ? -7.676 0.782 31.169 1.00 62.38 84 GLU A O 1
ATOM 605 N N . GLY A 1 85 ? -8.734 -0.284 29.497 1.00 68.62 85 GLY A N 1
ATOM 606 C CA . GLY A 1 85 ? -9.824 -0.824 30.299 1.00 68.62 85 GLY A CA 1
ATO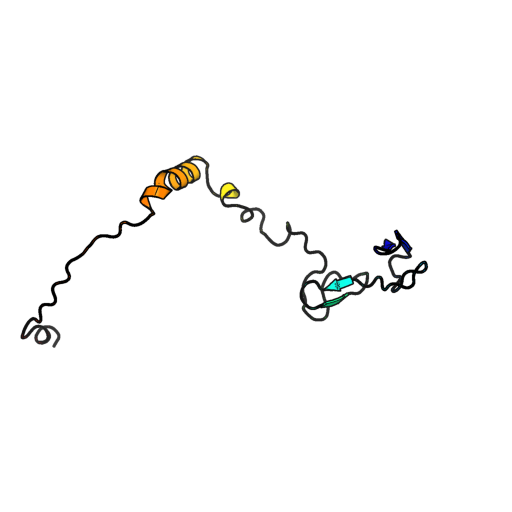M 607 C C . GLY A 1 85 ? -9.348 -1.488 31.592 1.00 68.62 85 GLY A C 1
ATOM 608 O O . GLY A 1 85 ? -8.355 -2.216 31.629 1.00 68.62 85 GLY A O 1
ATOM 609 N N . GLU A 1 86 ? -10.095 -1.253 32.663 1.00 74.88 86 GLU A N 1
ATOM 610 C CA . GLU A 1 86 ? -9.789 -1.782 33.986 1.00 74.88 86 GLU A CA 1
ATOM 611 C C . GLU A 1 86 ? -10.167 -3.271 34.082 1.00 74.88 86 GLU A C 1
ATOM 613 O O . GLU A 1 86 ? -11.311 -3.660 33.832 1.00 74.88 86 GLU A O 1
ATOM 618 N N . ARG A 1 87 ? -9.220 -4.130 34.488 1.00 74.94 87 ARG A N 1
ATOM 619 C CA . ARG A 1 87 ? -9.511 -5.527 34.851 1.00 74.94 87 ARG A CA 1
ATOM 620 C C . ARG A 1 87 ? -10.044 -5.576 36.283 1.00 74.94 87 ARG A C 1
ATOM 622 O O . ARG A 1 87 ? -9.262 -5.607 37.228 1.00 74.94 87 ARG A O 1
ATOM 629 N N . LYS A 1 88 ? -11.369 -5.609 36.445 1.00 81.56 88 LYS A N 1
ATOM 630 C CA . LYS A 1 88 ? -12.012 -5.792 37.756 1.00 81.56 88 LYS A CA 1
ATOM 631 C C . LYS A 1 88 ? -12.240 -7.265 38.064 1.00 81.56 88 LYS A C 1
ATOM 633 O O . LYS A 1 88 ? -12.743 -8.011 37.227 1.00 81.56 88 LYS A O 1
ATOM 638 N N . GLN A 1 89 ? -11.918 -7.670 39.289 1.00 87.38 89 GLN A N 1
ATOM 639 C CA . GLN A 1 89 ? -12.339 -8.965 39.806 1.00 87.38 89 GLN A CA 1
ATOM 640 C C . GLN A 1 89 ? -13.839 -8.901 40.104 1.00 87.38 89 GLN A C 1
ATOM 642 O O . GLN A 1 89 ? -14.278 -8.103 40.929 1.00 87.38 89 GLN A O 1
ATOM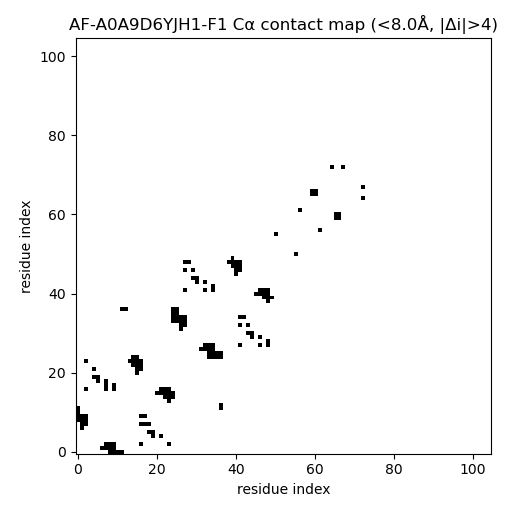 647 N N . VAL A 1 90 ? -14.622 -9.717 39.401 1.00 87.31 90 VAL A N 1
ATOM 648 C CA . VAL A 1 90 ? -16.070 -9.824 39.603 1.00 87.31 90 VAL A CA 1
ATOM 649 C C . VAL A 1 90 ? -16.417 -11.194 40.168 1.00 87.31 90 VAL A C 1
ATOM 651 O O . VAL A 1 90 ? -15.848 -12.209 39.765 1.00 87.31 90 VAL A O 1
ATOM 654 N N . SER A 1 91 ? -17.358 -11.221 41.107 1.00 90.44 91 SER A N 1
ATOM 655 C CA . SER A 1 91 ? -17.952 -12.451 41.629 1.00 90.44 91 SER A CA 1
ATOM 656 C C . SER A 1 91 ? -19.267 -12.701 40.901 1.00 90.44 91 SER A C 1
ATOM 658 O O . SER A 1 91 ? -20.181 -11.882 40.976 1.00 90.44 91 SER A O 1
ATOM 660 N N . VAL A 1 92 ? -19.361 -13.822 40.186 1.00 88.06 92 VAL A N 1
ATOM 661 C CA . VAL A 1 92 ? -20.585 -14.228 39.485 1.00 88.06 92 VAL A CA 1
ATOM 662 C C . VAL A 1 92 ? -21.337 -15.223 40.363 1.00 88.06 92 VAL A C 1
ATOM 664 O O . VAL A 1 92 ? -20.828 -16.307 40.643 1.00 88.06 92 VAL A O 1
ATOM 667 N N . LEU A 1 93 ? -22.539 -14.852 40.804 1.00 89.69 93 LEU A N 1
ATOM 668 C CA . LEU A 1 93 ? -23.456 -15.755 41.495 1.00 89.69 93 LEU A CA 1
ATOM 669 C C . LEU A 1 93 ? -24.391 -16.389 40.463 1.00 89.69 93 LEU A C 1
ATOM 671 O O . LEU A 1 93 ? -25.203 -15.696 39.854 1.00 89.69 93 LEU A O 1
ATOM 675 N N . PHE A 1 94 ? -24.290 -17.704 40.291 1.00 80.38 94 PHE A N 1
ATOM 676 C CA . PHE A 1 94 ? -25.293 -18.477 39.566 1.00 80.38 94 PHE A CA 1
ATOM 677 C C . PHE A 1 94 ? -26.350 -18.940 40.564 1.00 80.38 94 PHE A C 1
ATOM 679 O O . PHE A 1 94 ? -26.048 -19.698 41.484 1.00 80.38 94 PHE A O 1
ATOM 686 N N . ALA A 1 95 ? -27.580 -18.469 40.387 1.00 83.31 95 ALA A N 1
ATOM 687 C CA . ALA A 1 95 ? -28.739 -18.952 41.119 1.00 83.31 95 ALA A CA 1
ATOM 688 C C . ALA A 1 95 ? -29.754 -19.471 40.103 1.00 83.31 95 ALA A C 1
ATOM 690 O O . ALA A 1 95 ? -30.170 -18.731 39.212 1.00 83.31 95 ALA A O 1
ATOM 691 N N . ASP A 1 96 ? -30.128 -20.741 40.234 1.00 79.06 96 ASP A N 1
ATOM 692 C CA . ASP A 1 96 ? -31.286 -21.274 39.529 1.00 79.06 96 ASP A CA 1
ATOM 693 C C . ASP A 1 96 ? -32.550 -20.874 40.294 1.00 79.06 96 ASP A C 1
ATOM 695 O O . ASP A 1 96 ? -32.667 -21.085 41.505 1.00 79.06 96 ASP A O 1
ATOM 699 N N . LEU A 1 97 ? -33.489 -20.262 39.583 1.00 79.56 97 LEU A N 1
ATOM 700 C CA . LEU A 1 97 ? -34.795 -19.922 40.118 1.00 79.56 97 LEU A CA 1
ATOM 701 C C . LEU A 1 97 ? -35.757 -21.040 39.721 1.00 79.56 97 LEU A C 1
ATOM 703 O O . LEU A 1 97 ? -36.216 -21.106 38.576 1.00 79.56 97 LEU A O 1
ATOM 707 N N . LYS A 1 98 ? -36.093 -21.903 40.686 1.00 82.69 98 LYS A N 1
ATOM 708 C CA . LYS A 1 98 ? -37.139 -22.920 40.525 1.00 82.69 98 LYS A CA 1
ATOM 709 C C . LYS A 1 98 ? -38.440 -22.242 40.067 1.00 82.69 98 LYS A C 1
ATOM 711 O O . LYS A 1 98 ? -38.938 -21.359 40.758 1.00 82.69 98 LYS A O 1
ATOM 716 N N . GLY A 1 99 ? -38.977 -22.664 38.922 1.00 70.69 99 GLY A N 1
ATOM 717 C CA . GLY A 1 99 ? -40.207 -22.104 38.338 1.00 70.69 99 GLY A CA 1
ATOM 718 C C . GLY A 1 99 ? -40.011 -20.868 37.445 1.00 70.69 99 GLY A C 1
ATOM 719 O O . GLY A 1 99 ? -40.985 -20.325 36.943 1.00 70.69 99 GLY A O 1
ATOM 720 N N . SER A 1 100 ? -38.777 -20.420 37.180 1.00 70.38 100 SER A N 1
ATOM 721 C CA . SER A 1 100 ? -38.511 -19.227 36.344 1.00 70.38 100 SER A CA 1
ATOM 722 C C . SER A 1 100 ? -38.984 -19.323 34.889 1.00 70.38 100 SER A C 1
ATOM 724 O O . SER A 1 100 ? -39.187 -18.298 34.243 1.00 70.38 100 SER A O 1
ATOM 726 N N . MET A 1 101 ? -39.193 -20.539 34.383 1.00 71.69 101 MET A N 1
ATOM 727 C CA . MET A 1 101 ? -39.687 -20.788 33.025 1.00 71.69 101 MET A CA 1
ATOM 728 C C . MET A 1 101 ? -41.219 -20.736 32.913 1.00 71.69 101 MET A C 1
ATOM 730 O O . MET A 1 101 ? -41.741 -20.733 31.804 1.00 71.69 101 MET A O 1
ATOM 734 N N . GLU A 1 102 ? -41.954 -20.672 34.028 1.00 74.25 102 GLU A N 1
ATOM 735 C CA . GLU A 1 102 ? -43.428 -20.654 34.021 1.00 74.25 102 GLU A CA 1
ATOM 736 C C . GLU A 1 102 ? -44.006 -19.296 33.575 1.00 74.25 102 GLU A C 1
ATOM 738 O O . GLU A 1 102 ? -45.170 -19.220 33.200 1.00 74.25 102 GLU A O 1
ATOM 743 N N . LEU A 1 103 ? -43.189 -18.233 33.560 1.00 59.97 103 LEU A N 1
ATOM 744 C CA . LEU A 1 103 ? -43.566 -16.885 33.104 1.00 59.97 103 LEU A CA 1
ATOM 745 C C . LEU A 1 103 ? -43.279 -16.627 31.610 1.00 59.97 103 LEU A C 1
ATOM 747 O O . LEU A 1 103 ? -43.526 -15.523 31.129 1.00 59.97 103 LEU A O 1
ATOM 751 N N . LEU A 1 104 ? -42.725 -17.609 30.888 1.00 58.66 104 LEU A N 1
ATOM 752 C CA . LEU A 1 104 ? -42.416 -17.524 29.450 1.00 58.66 104 LEU A CA 1
ATOM 753 C C . LEU A 1 104 ? -43.401 -18.318 28.567 1.00 58.66 104 LEU A C 1
ATOM 755 O O . LEU A 1 104 ? -43.164 -18.431 27.363 1.00 58.66 104 LEU A O 1
ATOM 759 N N . ALA A 1 105 ? -44.465 -18.874 29.157 1.00 54.25 105 ALA A N 1
ATOM 760 C CA . ALA A 1 105 ? -45.509 -19.643 28.475 1.00 54.25 105 ALA A CA 1
ATOM 761 C C . ALA A 1 105 ? -46.762 -18.804 28.187 1.00 54.25 105 ALA A C 1
ATOM 763 O O . ALA A 1 105 ? -47.108 -17.943 29.029 1.00 54.25 105 ALA A O 1
#

Nearest PDB structures (foldseek):
  7mns-assembly1_B  TM=8.954E-01  e=8.104E-01  Homo sapiens
  7r7j-assembly1_A  TM=3.115E-01  e=4.038E-01  Escherichia coli K-12

Sequence (105 aa):
MKCPRCQHENRPAAKFCEGCGAPLARACAGCGAELSAAARFCSECGRPVEVSPAAMVPPGFTSPQAYTPAHLAEKILTSRSALEGERKQVSVLFADLKGSMELLA

Mean predicted aligned error: 17.45 Å

pLDDT: mean 79.27, std 12.48, range [52.19, 96.25]

Secondary structure (DSSP, 8-state):
-B-TTT--B--TT-SB-TTT--B-PEEPTTT--EE-TT-SB-TTT--BS---TTTSS-TTSS-GGGTS-HHHHHHHHHTGGGSS-------------TTGGGG--